Protein AF-A0A9P7VII1-F1 (afdb_monomer_lite)

Radius of gyration: 16.48 Å; chains: 1; bounding box: 43×17×44 Å

Structure (mmCIF, N/CA/C/O backbone):
data_AF-A0A9P7VII1-F1
#
_entry.id   AF-A0A9P7VII1-F1
#
loop_
_atom_site.group_PDB
_atom_site.id
_atom_site.type_symbol
_atom_site.label_atom_id
_atom_site.label_alt_id
_atom_site.label_comp_id
_atom_site.label_asym_id
_atom_site.label_entity_id
_atom_site.label_seq_id
_atom_site.pdbx_PDB_ins_code
_atom_site.Cartn_x
_atom_site.Cartn_y
_atom_site.Cartn_z
_atom_site.occupancy
_atom_site.B_iso_or_equiv
_atom_site.auth_seq_id
_atom_site.auth_comp_id
_atom_site.auth_asym_id
_atom_site.auth_atom_id
_atom_site.pdbx_PDB_model_num
ATOM 1 N N . LEU A 1 1 ? 19.603 -3.801 -28.271 1.00 62.19 1 LEU A N 1
ATOM 2 C CA . LEU A 1 1 ? 18.575 -2.903 -28.839 1.00 62.19 1 LEU A CA 1
ATOM 3 C C . LEU A 1 1 ? 17.144 -3.396 -28.596 1.00 62.19 1 LEU A C 1
ATOM 5 O O . LEU A 1 1 ? 16.506 -2.836 -27.725 1.00 62.19 1 LEU A O 1
ATOM 9 N N . LEU A 1 2 ? 16.621 -4.446 -29.254 1.00 65.88 2 LEU A N 1
ATOM 10 C CA . LEU A 1 2 ? 15.229 -4.902 -28.997 1.00 65.88 2 LEU A CA 1
ATOM 11 C C . LEU A 1 2 ? 14.980 -5.381 -27.552 1.00 65.88 2 LEU A C 1
ATOM 13 O O . LEU A 1 2 ? 13.952 -5.062 -26.969 1.00 65.88 2 LEU A O 1
ATOM 17 N N . PHE A 1 3 ? 15.932 -6.114 -26.970 1.00 75.50 3 PHE A N 1
ATOM 18 C CA . PHE A 1 3 ? 15.836 -6.605 -25.590 1.00 75.50 3 PHE A CA 1
ATOM 19 C C . PHE A 1 3 ? 15.948 -5.479 -24.550 1.00 75.50 3 PHE A C 1
ATOM 21 O O . PHE A 1 3 ? 15.207 -5.465 -23.576 1.00 75.50 3 PHE A O 1
ATOM 28 N N . GLU A 1 4 ? 16.831 -4.506 -24.786 1.00 80.38 4 GLU A N 1
ATOM 29 C CA . GLU A 1 4 ? 17.016 -3.343 -23.904 1.00 80.38 4 GLU A CA 1
ATOM 30 C C . GLU A 1 4 ? 15.751 -2.477 -23.861 1.00 80.38 4 GLU A C 1
ATOM 32 O O . GLU A 1 4 ? 15.307 -2.109 -22.778 1.00 80.38 4 GLU A O 1
ATOM 37 N N . ASN A 1 5 ? 15.107 -2.261 -25.014 1.00 87.44 5 ASN A N 1
ATOM 38 C CA . ASN A 1 5 ? 13.847 -1.518 -25.092 1.00 87.44 5 ASN A CA 1
ATOM 39 C C . ASN A 1 5 ? 12.696 -2.224 -24.355 1.00 87.44 5 ASN A C 1
ATOM 41 O O . ASN A 1 5 ? 11.849 -1.562 -23.758 1.00 87.44 5 ASN A O 1
ATOM 45 N N . GLU A 1 6 ? 12.639 -3.560 -24.389 1.00 92.00 6 GLU A N 1
ATOM 46 C CA . GLU A 1 6 ? 11.614 -4.300 -23.645 1.00 92.00 6 GLU A CA 1
ATOM 47 C C . GLU A 1 6 ? 11.878 -4.246 -22.135 1.00 92.00 6 GLU A C 1
ATOM 49 O O . GLU A 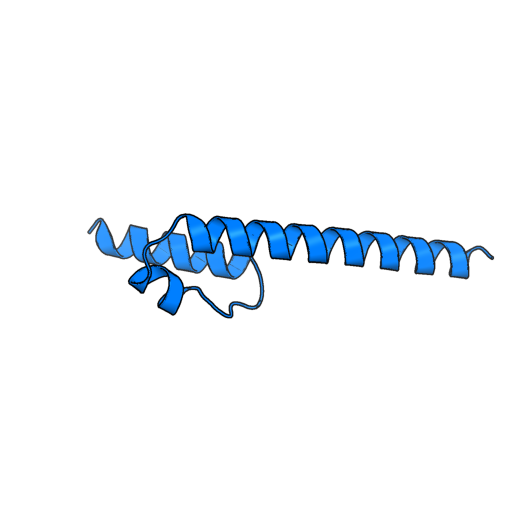1 6 ? 10.946 -4.033 -21.367 1.00 92.00 6 GLU A O 1
ATOM 54 N N . VAL A 1 7 ? 13.138 -4.354 -21.699 1.00 93.00 7 VAL A N 1
ATOM 55 C CA . VAL A 1 7 ? 13.499 -4.209 -20.279 1.00 93.00 7 VAL A CA 1
ATOM 56 C C . VAL A 1 7 ? 13.137 -2.815 -19.761 1.00 93.00 7 VAL A C 1
ATOM 58 O O . VAL A 1 7 ? 12.482 -2.705 -18.727 1.00 93.00 7 VAL A O 1
ATOM 61 N N . GLU A 1 8 ? 13.489 -1.755 -20.489 1.00 94.94 8 GLU A N 1
ATOM 62 C CA . GLU A 1 8 ? 13.163 -0.372 -20.113 1.00 94.94 8 GLU A CA 1
ATOM 63 C C . GLU A 1 8 ? 11.647 -0.142 -20.013 1.00 94.94 8 GLU A C 1
ATOM 65 O O . GLU A 1 8 ? 11.149 0.471 -19.062 1.00 94.94 8 GLU A O 1
ATOM 70 N N . LYS A 1 9 ? 10.885 -0.706 -20.955 1.00 95.00 9 LYS A N 1
ATOM 71 C CA . LYS A 1 9 ? 9.422 -0.670 -20.923 1.00 95.00 9 LYS A CA 1
ATOM 72 C C . LYS A 1 9 ? 8.859 -1.388 -19.696 1.00 95.00 9 LYS A C 1
ATOM 74 O O . LYS A 1 9 ? 7.961 -0.849 -19.052 1.00 95.00 9 LYS A O 1
ATOM 79 N N . GLN A 1 10 ? 9.361 -2.578 -19.363 1.00 94.50 10 GLN A N 1
ATOM 80 C CA . GLN A 1 10 ? 8.894 -3.321 -18.188 1.00 94.50 10 GLN A CA 1
ATOM 81 C C . GLN A 1 10 ? 9.216 -2.585 -16.883 1.00 94.50 10 GLN A C 1
ATOM 83 O O . GLN A 1 10 ? 8.355 -2.509 -16.012 1.00 94.50 10 GLN A O 1
ATOM 88 N N . LEU A 1 11 ? 10.397 -1.969 -16.772 1.00 96.25 11 LEU A N 1
ATOM 89 C CA . LEU A 1 11 ? 10.758 -1.138 -15.617 1.00 96.25 11 LEU A CA 1
ATOM 90 C C . LEU A 1 11 ? 9.821 0.067 -15.472 1.00 96.25 11 LEU A C 1
ATOM 92 O O . LEU A 1 11 ? 9.308 0.322 -14.389 1.00 96.25 11 LEU A O 1
ATOM 96 N N . THR A 1 12 ? 9.507 0.744 -16.578 1.00 97.06 12 THR A N 1
ATOM 97 C CA . THR A 1 12 ? 8.566 1.877 -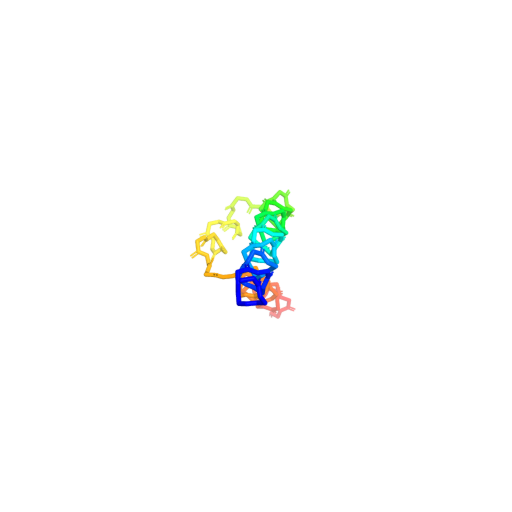16.576 1.00 97.06 12 THR A CA 1
ATOM 98 C C . THR A 1 12 ? 7.162 1.454 -16.132 1.00 97.06 12 THR A C 1
ATOM 100 O O . THR A 1 12 ? 6.484 2.172 -15.394 1.00 97.06 12 THR A O 1
ATOM 103 N N . LEU A 1 13 ? 6.700 0.284 -16.584 1.00 97.31 13 LEU A N 1
ATOM 104 C CA . LEU A 1 13 ? 5.406 -0.264 -16.178 1.00 97.31 13 LEU A CA 1
ATOM 105 C C . LEU A 1 13 ? 5.395 -0.668 -14.701 1.00 97.31 13 LEU A C 1
ATOM 107 O O . LEU A 1 13 ? 4.393 -0.418 -14.030 1.00 97.31 13 LEU A O 1
ATOM 111 N N . GLN A 1 14 ? 6.489 -1.246 -14.199 1.00 96.69 14 GLN A N 1
ATOM 112 C CA . GLN A 1 14 ? 6.641 -1.598 -12.790 1.00 96.69 14 GLN A CA 1
ATOM 113 C C . GLN A 1 14 ? 6.615 -0.347 -11.907 1.00 96.69 14 GLN A C 1
ATOM 115 O O . GLN A 1 14 ? 5.813 -0.283 -10.981 1.00 96.69 14 GLN A O 1
ATOM 120 N N . ASP A 1 15 ? 7.383 0.688 -12.251 1.00 97.75 15 ASP A N 1
ATOM 121 C CA . ASP A 1 15 ? 7.391 1.954 -11.513 1.00 97.75 15 ASP A CA 1
ATOM 122 C C . ASP A 1 15 ? 5.998 2.603 -11.489 1.00 97.75 15 ASP A C 1
ATOM 124 O O . ASP A 1 15 ? 5.527 3.073 -10.450 1.00 97.75 15 ASP A O 1
ATOM 128 N N . ALA A 1 16 ? 5.294 2.605 -12.626 1.00 97.69 16 ALA A N 1
ATOM 129 C CA . ALA A 1 16 ? 3.938 3.143 -12.710 1.00 97.69 16 ALA A CA 1
ATOM 130 C C . ALA A 1 16 ? 2.934 2.333 -11.873 1.00 97.69 16 ALA A C 1
ATOM 132 O O . ALA A 1 16 ? 1.996 2.902 -11.302 1.00 97.69 16 ALA A O 1
ATOM 133 N N . TYR A 1 17 ? 3.107 1.012 -11.812 1.00 96.25 17 TYR A N 1
ATOM 134 C CA . TYR A 1 17 ? 2.314 0.136 -10.961 1.00 96.25 17 TYR A CA 1
ATOM 135 C C . TYR A 1 17 ? 2.583 0.432 -9.478 1.00 96.25 17 TYR A C 1
ATOM 137 O O . TYR A 1 17 ? 1.633 0.710 -8.744 1.00 96.25 17 TYR A O 1
ATOM 145 N N . ASP A 1 18 ? 3.849 0.490 -9.064 1.00 96.31 18 ASP A N 1
ATOM 146 C CA . ASP A 1 18 ? 4.256 0.742 -7.678 1.00 96.31 18 ASP A CA 1
ATOM 147 C C . ASP A 1 18 ? 3.759 2.110 -7.181 1.00 96.31 18 ASP A C 1
ATOM 149 O O . ASP A 1 18 ? 3.239 2.238 -6.067 1.00 96.31 18 ASP A O 1
ATOM 153 N N . GLN A 1 19 ? 3.825 3.142 -8.030 1.00 97.44 19 GLN A N 1
ATOM 154 C CA . GLN A 1 19 ? 3.283 4.468 -7.721 1.00 97.44 19 GLN A CA 1
ATOM 155 C C . GLN A 1 19 ? 1.764 4.446 -7.520 1.00 97.44 19 GLN A C 1
ATOM 157 O O . GLN A 1 19 ? 1.259 5.031 -6.557 1.00 97.44 19 GLN A O 1
ATOM 162 N N . LYS A 1 20 ? 1.019 3.781 -8.411 1.00 96.75 20 LYS A N 1
ATOM 163 C CA . LYS A 1 20 ? -0.440 3.648 -8.277 1.00 96.75 20 LYS A CA 1
ATOM 164 C C . LYS A 1 20 ? -0.815 2.855 -7.036 1.00 96.75 20 LYS A C 1
ATOM 166 O O . LYS A 1 20 ? -1.759 3.220 -6.337 1.00 96.75 20 LYS A O 1
ATOM 171 N N . GLU A 1 21 ? -0.075 1.796 -6.742 1.00 96.12 21 GLU A N 1
ATOM 172 C CA . GLU A 1 21 ? -0.289 1.002 -5.545 1.00 96.12 21 GLU A CA 1
ATOM 173 C C . GLU A 1 21 ? -0.101 1.850 -4.278 1.00 96.12 21 GLU A C 1
ATOM 175 O O . GLU A 1 21 ? -1.001 1.895 -3.434 1.00 96.12 21 GLU A O 1
ATOM 180 N N . ALA A 1 22 ? 0.984 2.622 -4.186 1.00 95.00 22 ALA A N 1
ATOM 181 C CA . ALA A 1 22 ? 1.214 3.536 -3.068 1.00 95.00 22 ALA A CA 1
ATOM 182 C C . ALA A 1 22 ? 0.103 4.596 -2.924 1.00 95.00 22 ALA A C 1
ATOM 184 O O . ALA A 1 22 ? -0.324 4.904 -1.806 1.00 95.00 22 ALA A O 1
ATOM 185 N N . GLN A 1 23 ? -0.406 5.134 -4.040 1.00 96.69 23 GLN A N 1
ATOM 186 C CA . GLN A 1 23 ? -1.528 6.081 -4.037 1.00 96.69 23 GLN A CA 1
ATOM 187 C C . GLN A 1 23 ? -2.808 5.457 -3.468 1.00 96.69 23 GLN A C 1
ATOM 189 O O . GLN A 1 23 ? -3.475 6.079 -2.639 1.00 96.69 23 GLN A O 1
ATOM 194 N N . ILE A 1 24 ? -3.137 4.225 -3.868 1.00 95.38 24 ILE A N 1
ATOM 195 C CA . ILE A 1 24 ? -4.323 3.524 -3.362 1.00 95.38 24 ILE A CA 1
ATOM 196 C C . ILE A 1 24 ? -4.173 3.216 -1.869 1.00 95.38 24 ILE A C 1
ATOM 198 O O . ILE A 1 24 ? -5.109 3.465 -1.111 1.00 95.38 24 ILE A O 1
ATOM 202 N N . HIS A 1 25 ? -3.001 2.746 -1.423 1.00 94.19 25 HIS A N 1
ATOM 203 C CA . HIS A 1 25 ? -2.739 2.515 0.006 1.00 94.19 25 HIS A CA 1
ATOM 204 C C . HIS A 1 25 ? -2.985 3.789 0.817 1.00 94.19 25 HIS A C 1
ATOM 206 O O . HIS A 1 25 ? -3.702 3.757 1.816 1.00 94.19 25 HIS A O 1
ATOM 212 N N . LYS A 1 26 ? -2.448 4.927 0.360 1.00 94.38 26 LYS A N 1
ATOM 213 C CA . LYS A 1 26 ? -2.649 6.225 1.013 1.00 94.38 26 LYS A CA 1
ATOM 214 C C . LYS A 1 26 ? -4.133 6.590 1.104 1.00 94.38 26 LYS A C 1
ATOM 216 O O . LYS A 1 26 ? -4.608 6.901 2.192 1.00 94.38 26 LYS A O 1
ATOM 221 N N . MET A 1 27 ? -4.869 6.494 -0.004 1.00 95.12 27 MET A N 1
ATOM 222 C CA . MET A 1 27 ? -6.302 6.806 -0.038 1.00 95.12 27 MET A CA 1
ATOM 223 C C . MET A 1 27 ? -7.106 5.929 0.933 1.00 95.12 27 MET A C 1
ATOM 225 O O . MET A 1 27 ? -7.986 6.416 1.642 1.00 95.12 27 MET A O 1
ATOM 229 N N . MET A 1 28 ? -6.797 4.634 1.011 1.00 93.00 28 MET A N 1
ATOM 230 C CA . MET A 1 28 ? -7.449 3.725 1.956 1.00 93.00 28 MET A CA 1
ATOM 231 C C . MET A 1 28 ? -7.155 4.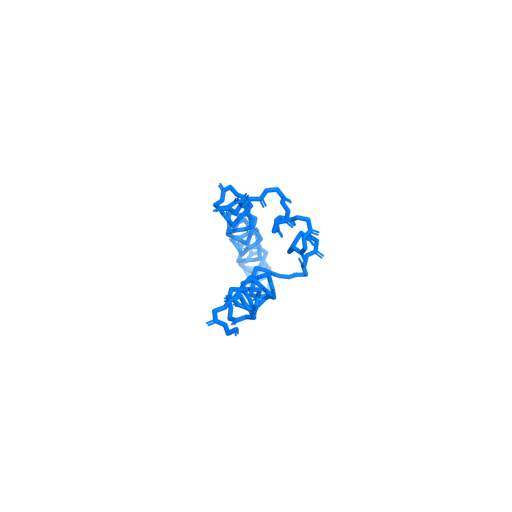106 3.406 1.00 93.00 28 MET A C 1
ATOM 233 O O . MET A 1 28 ? -8.054 4.104 4.238 1.00 93.00 28 MET A O 1
ATOM 237 N N . TYR A 1 29 ? -5.910 4.457 3.721 1.00 93.31 29 TYR A N 1
ATOM 238 C CA . TYR A 1 29 ? -5.534 4.859 5.073 1.00 93.31 29 TYR A CA 1
ATOM 239 C C . TYR A 1 29 ? -6.180 6.179 5.505 1.00 93.31 29 TYR A C 1
ATOM 241 O O . TYR A 1 29 ? -6.564 6.305 6.663 1.00 93.31 29 TYR A O 1
ATOM 249 N N . GLU A 1 30 ? -6.345 7.133 4.588 1.00 94.00 30 GLU A N 1
ATOM 250 C CA . GLU A 1 30 ? -6.982 8.431 4.859 1.00 94.00 30 GLU A CA 1
ATOM 251 C C . GLU A 1 30 ? -8.508 8.342 5.030 1.00 94.00 30 GLU A C 1
ATOM 253 O O . GLU A 1 30 ? -9.117 9.236 5.614 1.00 94.00 30 GLU A O 1
ATOM 258 N N . THR A 1 31 ? -9.140 7.273 4.539 1.00 92.19 31 THR A N 1
ATOM 259 C CA . THR A 1 31 ? -10.607 7.119 4.532 1.00 92.19 31 THR A CA 1
ATOM 260 C C . THR A 1 31 ? -11.152 6.287 5.691 1.00 92.19 31 THR A C 1
ATOM 262 O O . THR A 1 31 ? -12.362 6.274 5.924 1.00 92.19 31 THR A O 1
ATOM 265 N N . VAL A 1 32 ? -10.290 5.597 6.438 1.00 92.94 32 VAL A N 1
ATOM 266 C CA . VAL A 1 32 ? -10.692 4.707 7.534 1.00 92.94 32 VAL A CA 1
ATOM 267 C C . VAL A 1 32 ? -10.289 5.275 8.893 1.00 92.94 32 VAL A C 1
ATOM 269 O O . VAL A 1 32 ? -9.352 6.056 9.018 1.00 92.94 32 VAL A O 1
ATOM 272 N N . SER A 1 33 ? -10.976 4.853 9.957 1.00 94.12 33 SER A N 1
ATOM 273 C CA . SER A 1 33 ? -10.579 5.230 11.317 1.00 94.12 33 SER A CA 1
ATOM 274 C C . SER A 1 33 ? -9.249 4.584 11.718 1.00 94.12 33 SER A C 1
ATOM 276 O O . SER A 1 33 ? -8.894 3.510 11.230 1.00 94.12 33 SER A O 1
ATOM 278 N N . THR A 1 34 ? -8.551 5.173 12.693 1.00 93.50 34 THR A N 1
ATOM 279 C CA . THR A 1 34 ? -7.277 4.652 13.225 1.00 93.50 34 THR A CA 1
ATOM 280 C C . THR A 1 34 ? -7.357 3.181 13.649 1.00 93.50 34 THR A C 1
ATOM 282 O O . THR A 1 34 ? -6.417 2.416 13.434 1.00 93.50 34 THR A O 1
ATOM 285 N N . LEU A 1 35 ? -8.489 2.751 14.219 1.00 93.44 35 LEU A N 1
ATOM 286 C CA . LEU A 1 35 ? -8.701 1.357 14.622 1.00 93.44 35 LEU A CA 1
ATOM 287 C C . LEU A 1 35 ? -8.735 0.406 13.417 1.00 93.44 35 LEU A C 1
ATOM 289 O O . LEU A 1 35 ? -8.174 -0.685 13.482 1.00 93.44 35 LEU A O 1
ATOM 293 N N . ILE A 1 36 ? -9.396 0.805 12.328 1.00 93.06 36 ILE A N 1
ATOM 294 C CA . ILE A 1 36 ? -9.465 0.010 11.096 1.00 93.06 36 ILE A CA 1
ATOM 295 C C . ILE A 1 36 ? -8.110 0.039 10.385 1.00 93.06 36 ILE A C 1
ATOM 297 O O . ILE A 1 36 ? -7.618 -1.013 9.983 1.00 93.06 36 ILE A O 1
ATOM 301 N N . PHE A 1 37 ? -7.460 1.205 10.320 1.00 93.88 37 PHE A N 1
ATOM 302 C CA . PHE A 1 37 ? -6.107 1.365 9.785 1.00 93.88 37 PHE A CA 1
ATOM 303 C C . PHE A 1 37 ? -5.130 0.347 10.390 1.00 93.88 37 PHE A C 1
ATOM 305 O O . PHE A 1 37 ? -4.436 -0.358 9.660 1.00 93.88 37 PHE A O 1
ATOM 312 N N . MET A 1 38 ? -5.122 0.193 11.719 1.00 94.31 38 MET A N 1
ATOM 313 C CA . MET A 1 38 ? -4.239 -0.764 12.397 1.00 94.31 38 MET A CA 1
ATOM 314 C C . MET A 1 38 ? -4.464 -2.224 11.974 1.00 94.31 38 MET A C 1
ATOM 316 O O . MET A 1 38 ? -3.529 -3.017 12.053 1.00 94.31 38 MET A O 1
ATOM 320 N N . GLN A 1 39 ? -5.666 -2.580 11.511 1.00 92.38 39 GLN A N 1
ATOM 321 C CA . GLN A 1 39 ? -6.012 -3.937 11.070 1.00 92.38 39 GLN A CA 1
ATOM 322 C C . GLN A 1 39 ? -5.672 -4.200 9.598 1.00 92.38 39 GLN A C 1
ATOM 324 O O . GLN A 1 39 ? -5.439 -5.352 9.214 1.00 92.38 39 GLN A O 1
ATOM 329 N N . ILE A 1 40 ? -5.665 -3.149 8.772 1.00 92.44 40 ILE A N 1
ATOM 330 C CA . ILE A 1 40 ? -5.458 -3.251 7.322 1.00 92.44 40 ILE A CA 1
ATOM 331 C C . ILE A 1 40 ? -4.058 -2.816 6.870 1.00 92.44 40 ILE A C 1
ATOM 333 O O . ILE A 1 40 ? -3.687 -3.098 5.735 1.00 92.44 40 ILE A O 1
ATOM 337 N N . LYS A 1 41 ? -3.271 -2.150 7.724 1.00 89.81 41 LYS A N 1
ATOM 338 C CA . LYS A 1 41 ? -1.901 -1.733 7.391 1.00 89.81 41 LYS A CA 1
ATOM 339 C C . LYS A 1 41 ? -0.975 -2.929 7.135 1.00 89.81 41 LYS A C 1
ATOM 341 O O . LYS A 1 41 ? -1.205 -4.031 7.637 1.00 89.81 41 LYS A O 1
ATOM 346 N N . ASN A 1 42 ? 0.111 -2.688 6.398 1.00 89.31 42 ASN A N 1
ATOM 347 C CA . ASN A 1 42 ? 1.164 -3.669 6.084 1.00 89.31 42 ASN A CA 1
ATOM 348 C C . ASN A 1 42 ? 0.678 -4.899 5.293 1.00 89.31 42 ASN A C 1
ATOM 350 O O . ASN A 1 42 ? 1.240 -5.988 5.422 1.00 89.31 42 ASN A O 1
ATOM 354 N N . LYS A 1 43 ? -0.383 -4.760 4.489 1.00 90.44 43 LYS A N 1
ATOM 355 C CA . LYS A 1 43 ? -0.796 -5.817 3.558 1.00 90.44 43 LYS A CA 1
ATOM 356 C C . LYS A 1 43 ? 0.048 -5.768 2.283 1.00 90.44 43 LYS A C 1
ATOM 358 O O . LYS A 1 43 ? 0.424 -4.681 1.855 1.00 90.44 43 LYS A O 1
ATOM 363 N N . PRO A 1 44 ? 0.334 -6.936 1.681 1.00 90.81 44 PRO A N 1
ATOM 364 C CA . PRO A 1 44 ? 1.270 -7.048 0.564 1.00 90.81 44 PRO A CA 1
ATOM 365 C C . PRO A 1 44 ? 0.736 -6.427 -0.722 1.00 90.81 44 PRO A C 1
ATOM 367 O O . PRO A 1 44 ? 1.521 -6.168 -1.622 1.00 90.81 44 PRO A O 1
ATOM 370 N N . SER A 1 45 ? -0.580 -6.207 -0.816 1.00 94.00 45 SER A N 1
ATOM 371 C CA . SER A 1 45 ? -1.127 -5.403 -1.891 1.00 94.00 45 SER A CA 1
ATOM 372 C C . SER A 1 45 ? -2.380 -4.627 -1.512 1.00 94.00 45 SER A C 1
ATOM 374 O O . SER A 1 45 ? -3.090 -4.980 -0.560 1.00 94.00 45 SER A O 1
ATOM 376 N N . ALA A 1 46 ? -2.692 -3.612 -2.316 1.00 93.50 46 ALA A N 1
ATOM 377 C CA . ALA A 1 46 ? -3.936 -2.851 -2.233 1.00 93.50 46 ALA A CA 1
ATOM 378 C C . ALA A 1 46 ? -5.173 -3.764 -2.317 1.00 93.50 46 ALA A C 1
ATOM 380 O O . ALA A 1 46 ? -6.136 -3.589 -1.573 1.00 93.50 46 ALA A O 1
ATOM 381 N N . ALA A 1 47 ? -5.136 -4.796 -3.166 1.00 94.75 47 ALA A N 1
ATOM 382 C CA . ALA A 1 47 ? -6.238 -5.748 -3.303 1.00 94.75 47 ALA A CA 1
ATOM 383 C C . ALA A 1 47 ? -6.477 -6.553 -2.013 1.00 94.75 47 ALA A C 1
ATOM 385 O O . ALA A 1 47 ? -7.620 -6.730 -1.583 1.00 94.75 47 ALA A O 1
ATOM 386 N N . VAL A 1 48 ? -5.404 -7.009 -1.356 1.00 95.25 48 VAL A N 1
ATOM 387 C CA . VAL A 1 48 ? -5.504 -7.723 -0.071 1.00 95.25 48 VAL A CA 1
ATOM 388 C C . VAL A 1 48 ? -6.005 -6.788 1.031 1.00 95.25 48 VAL A C 1
ATOM 390 O O . VAL A 1 48 ? -6.801 -7.202 1.877 1.00 95.25 48 VAL A O 1
ATOM 393 N N . MET A 1 49 ? -5.574 -5.526 1.008 1.00 94.50 49 MET A N 1
ATOM 394 C CA . MET A 1 49 ? -6.057 -4.497 1.923 1.00 94.50 49 MET A CA 1
ATOM 395 C C . MET A 1 49 ? -7.559 -4.249 1.753 1.00 94.50 49 MET A C 1
ATOM 397 O O . MET A 1 49 ? -8.287 -4.274 2.745 1.00 94.50 49 MET A O 1
ATOM 401 N N . TRP A 1 50 ? -8.032 -4.101 0.509 1.00 94.38 50 TRP A N 1
ATOM 402 C CA . TRP A 1 50 ? -9.451 -3.905 0.198 1.00 94.38 50 TRP A CA 1
ATOM 403 C C . TRP A 1 50 ? -10.294 -5.076 0.686 1.00 94.38 50 TRP A C 1
ATOM 405 O O . TRP A 1 50 ? -11.265 -4.872 1.404 1.00 94.38 50 TRP A O 1
ATOM 415 N N . LYS A 1 51 ? -9.874 -6.309 0.384 1.00 94.94 51 LYS A N 1
ATOM 416 C CA . LYS A 1 51 ? -10.576 -7.514 0.837 1.00 94.94 51 LYS A CA 1
ATOM 417 C C . LYS A 1 51 ? -10.708 -7.566 2.361 1.00 94.94 51 LYS A C 1
ATOM 419 O O . LYS A 1 51 ? -11.761 -7.918 2.875 1.00 94.94 51 LYS A O 1
ATOM 424 N N . LYS A 1 52 ? -9.651 -7.219 3.109 1.00 93.69 52 LYS A N 1
ATOM 425 C CA . LYS A 1 52 ? -9.735 -7.193 4.578 1.00 93.69 52 LYS A CA 1
ATOM 426 C C . LYS A 1 52 ? -10.664 -6.081 5.063 1.00 93.69 52 LYS A C 1
ATOM 428 O O . LYS A 1 52 ? -11.402 -6.299 6.021 1.00 93.69 52 LYS A O 1
ATOM 433 N N . LEU A 1 53 ?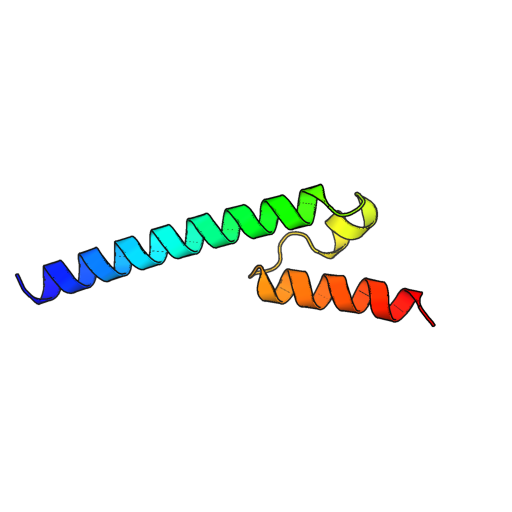 -10.620 -4.917 4.417 1.00 92.94 53 LEU A N 1
ATOM 434 C CA . LEU A 1 53 ? -11.494 -3.795 4.733 1.00 92.94 53 LEU A CA 1
ATOM 435 C C . LEU A 1 53 ? -12.967 -4.176 4.558 1.00 92.94 53 LEU A C 1
ATOM 437 O O . LEU A 1 53 ? -13.744 -3.976 5.488 1.00 92.94 53 LEU A O 1
ATOM 441 N N . THR A 1 54 ? -13.338 -4.774 3.423 1.00 93.56 54 THR A N 1
ATOM 442 C CA . THR A 1 54 ? -14.722 -5.201 3.170 1.00 93.56 54 THR A CA 1
ATOM 443 C C . THR A 1 54 ? -15.181 -6.236 4.192 1.00 93.56 54 THR A C 1
ATOM 445 O O . THR A 1 54 ? -16.251 -6.061 4.764 1.00 93.56 54 THR A O 1
ATOM 448 N N . SER A 1 55 ? -14.346 -7.225 4.536 1.00 93.56 55 SER A N 1
ATOM 449 C CA . SER A 1 55 ? -14.690 -8.213 5.570 1.00 93.56 55 SER A CA 1
ATOM 450 C C . SER A 1 55 ? -14.954 -7.588 6.946 1.00 93.56 55 SER A 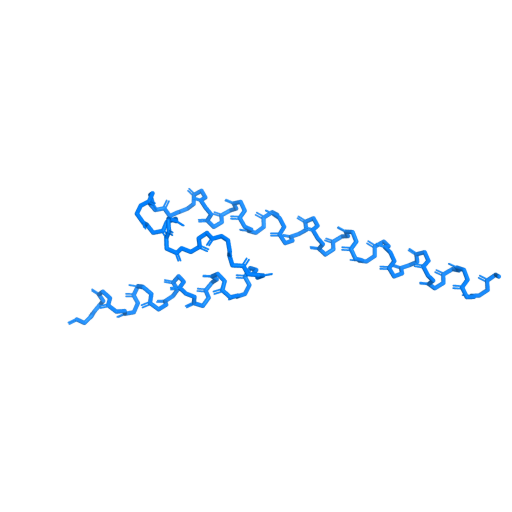C 1
ATOM 452 O O . SER A 1 55 ? -15.882 -8.002 7.626 1.00 93.56 55 SER A O 1
ATOM 454 N N . ILE A 1 56 ? -14.198 -6.558 7.354 1.00 91.06 56 ILE A N 1
ATOM 455 C CA . ILE A 1 56 ? -14.441 -5.854 8.632 1.00 91.06 56 ILE A CA 1
ATOM 456 C C . ILE A 1 56 ? -15.825 -5.190 8.648 1.00 91.06 56 ILE A C 1
ATOM 458 O O . ILE A 1 56 ? -16.461 -5.118 9.699 1.00 91.06 56 ILE A O 1
ATOM 462 N N . PHE A 1 57 ? -16.275 -4.653 7.514 1.00 87.44 57 PHE A N 1
ATOM 463 C CA . PHE A 1 57 ? -17.587 -4.017 7.424 1.00 87.44 57 PHE A CA 1
ATOM 464 C C . PHE A 1 57 ? -18.720 -5.035 7.279 1.00 87.44 57 PHE A C 1
ATOM 466 O O . PHE A 1 57 ? -19.773 -4.825 7.867 1.00 87.44 57 PHE A O 1
ATOM 473 N N . GLU A 1 58 ? -18.501 -6.148 6.581 1.00 89.75 58 GLU A N 1
ATOM 474 C CA . GLU A 1 58 ? -19.460 -7.257 6.509 1.00 89.75 58 GLU A CA 1
ATOM 475 C C . GLU A 1 58 ? -19.693 -7.897 7.888 1.00 89.75 58 GLU A C 1
ATOM 477 O O . GLU A 1 58 ? -20.838 -8.118 8.271 1.00 89.75 58 GLU A O 1
ATOM 482 N N . GLU A 1 59 ? -18.633 -8.110 8.677 1.00 78.56 59 GLU A N 1
ATOM 483 C CA . GLU A 1 59 ? -18.708 -8.653 10.046 1.00 78.56 59 GLU A CA 1
ATOM 484 C C . GLU A 1 59 ? -19.439 -7.729 11.037 1.00 78.56 59 GLU A C 1
ATOM 486 O O . GLU A 1 59 ? -19.892 -8.195 12.076 1.00 78.56 59 GLU A O 1
ATOM 491 N N . LYS A 1 60 ? -19.542 -6.424 10.751 1.00 63.84 60 LYS A N 1
ATOM 492 C CA . LYS A 1 60 ? -20.216 -5.440 11.622 1.00 63.84 60 LYS A CA 1
ATOM 493 C C . LYS A 1 60 ? -21.694 -5.225 11.302 1.00 63.84 60 LYS A C 1
ATOM 495 O O . LYS A 1 60 ? -22.371 -4.538 12.063 1.00 63.84 60 LYS A O 1
ATOM 500 N N . VAL A 1 61 ? -22.160 -5.704 10.151 1.00 58.53 61 VAL A N 1
ATOM 501 C CA . VAL A 1 61 ? -23.535 -5.491 9.665 1.00 58.53 61 VAL A CA 1
ATOM 502 C C . VAL A 1 61 ? -24.478 -6.634 10.090 1.00 58.53 61 VAL A C 1
ATOM 504 O O . VAL A 1 61 ? -25.688 -6.519 9.905 1.00 58.53 61 VAL A O 1
ATOM 507 N N . PHE A 1 62 ? -23.957 -7.680 10.740 1.00 44.81 62 PHE A N 1
ATOM 508 C CA . PHE A 1 62 ? -24.712 -8.765 11.381 1.00 44.81 62 PHE A CA 1
ATOM 509 C C . PHE A 1 62 ? -24.441 -8.813 12.889 1.00 44.81 62 PHE A C 1
ATOM 511 O O . PHE A 1 62 ? -25.308 -9.360 13.607 1.00 44.81 62 PHE A O 1
#

Sequence (62 aa):
LLFENEVEKQLTLQDAYDQKEAQIHKMMYETVSTLIFMQIKNKPSAAVMWKKLTSIFEEKVF

Secondary structure (DSSP, 8-state):
-HHHHHHHHHHHHHHHHHHHHHHHHHHHHHHS-HHHHHHHTT-SSHHHHHHHHHHHHHTT--

Organism: NCBI:txid856835

Foldseek 3Di:
DVVVVVVVVVVVVVVVVVVVFVVLLVVVCVVDDPVLCVVLPPDPTSVSSVVSSVVVVVVVVD

pLDDT: mean 90.31, std 10.33, ra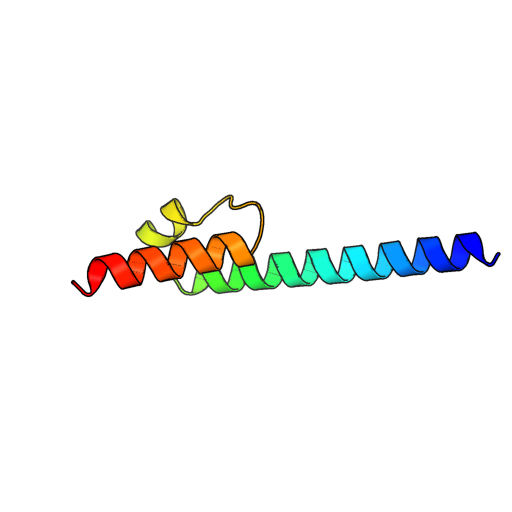nge [44.81, 97.75]